Protein AF-X0TT60-F1 (afdb_monomer)

Secondary structure (DSSP, 8-state):
-EEE-SSS-EEE-TTT--EES-HHHHHTT--HHHHHHHHHHHHHHHT-

Nearest PDB structures (foldseek):
  7nqh-assembly1_BL  TM=6.084E-01  e=4.692E+00  Homo sapiens
  8gao-assembly1_G  TM=4.055E-01  e=7.637E+00  Escherichia phage T4

Sequence (48 aa):
RSYVLQPYQMVKDHRTSFQTGNVDAVLDGELNGFIESYLRHRAKNKQK

Solvent-accessible surface area (backbone atoms only — not comparable to full-atom values): 2885 Å² total; per-residue (Å²): 112,49,78,38,78,68,99,55,48,32,34,39,31,78,90,60,71,49,67,46,59,65,42,64,53,44,75,75,60,63,45,63,71,61,53,50,43,45,52,52,50,51,53,57,61,71,75,106

Foldseek 3Di:
DDADVPPFGKDADPQQRDIDRPNVVVVVPPCVSVVVSVVVSVVVVVVD

Organism: NCBI:txid412755

Mean predicted aligned error: 2.88 Å

pLDDT: mean 94.56, std 6.95, range [56.03, 97.94]

InterPro domains:
  IPR045853 Peptide chain release factor class I superfamily [SSF75620] (1-45)

Structure (mmCIF, N/CA/C/O backbone):
data_AF-X0TT60-F1
#
_entry.id   AF-X0TT60-F1
#
loop_
_atom_site.group_PDB
_atom_site.id
_atom_site.type_symbol
_atom_site.label_atom_id
_atom_site.label_alt_id
_atom_site.label_comp_id
_atom_site.label_asym_id
_atom_site.label_entity_id
_atom_site.label_seq_id
_atom_site.pdbx_PDB_ins_code
_atom_site.Cartn_x
_atom_site.Cartn_y
_atom_site.Cartn_z
_atom_site.occupancy
_atom_site.B_iso_or_equiv
_atom_site.auth_seq_id
_atom_site.auth_comp_id
_atom_site.auth_asym_id
_atom_site.auth_atom_id
_atom_site.pdbx_PDB_model_num
ATOM 1 N N . ARG A 1 1 ? -7.175 5.060 -0.397 1.00 93.19 1 ARG A N 1
ATOM 2 C CA . ARG A 1 1 ? -5.982 4.291 -0.814 1.00 93.19 1 ARG A CA 1
ATOM 3 C C . ARG A 1 1 ? -5.401 4.990 -2.022 1.00 93.19 1 ARG A C 1
ATOM 5 O O . ARG A 1 1 ? -6.186 5.422 -2.853 1.00 93.19 1 ARG A O 1
ATOM 12 N N . SER A 1 2 ? -4.086 5.111 -2.078 1.00 95.00 2 SER A N 1
ATOM 13 C CA . SER A 1 2 ? -3.357 5.831 -3.117 1.00 95.00 2 SER A CA 1
ATOM 14 C C . SER A 1 2 ? -2.457 4.849 -3.856 1.00 95.00 2 SER A C 1
ATOM 16 O O . SER A 1 2 ? -1.836 4.000 -3.214 1.00 95.00 2 SER A O 1
ATOM 18 N N . TYR A 1 3 ? -2.421 4.966 -5.180 1.00 95.94 3 TYR A N 1
ATOM 19 C CA . TYR A 1 3 ? -1.607 4.153 -6.078 1.00 95.94 3 TYR A CA 1
ATOM 20 C C . TYR A 1 3 ? -0.639 5.089 -6.797 1.00 95.94 3 TYR A C 1
ATOM 22 O O . TYR A 1 3 ? -1.073 5.992 -7.510 1.00 95.94 3 TYR A O 1
ATOM 30 N N . VAL A 1 4 ? 0.657 4.898 -6.574 1.00 95.38 4 VAL A N 1
ATOM 31 C CA . VAL A 1 4 ? 1.726 5.603 -7.283 1.00 95.38 4 VAL A CA 1
ATOM 32 C C . VAL A 1 4 ? 2.433 4.569 -8.144 1.00 95.38 4 VAL A C 1
ATOM 34 O O . VAL A 1 4 ? 2.916 3.568 -7.623 1.00 95.38 4 VAL A O 1
ATOM 37 N N . LEU A 1 5 ? 2.428 4.778 -9.459 1.00 94.56 5 LEU A N 1
ATOM 38 C CA . LEU A 1 5 ? 3.006 3.836 -10.421 1.00 94.56 5 LEU A CA 1
ATOM 39 C C . LEU A 1 5 ? 4.372 4.287 -10.940 1.00 94.56 5 LEU A C 1
ATOM 41 O O . LEU A 1 5 ? 5.160 3.443 -11.349 1.00 94.56 5 LEU A O 1
ATOM 45 N N . GLN A 1 6 ? 4.650 5.594 -10.931 1.00 92.75 6 GLN A N 1
ATOM 46 C CA . GLN A 1 6 ? 5.901 6.209 -11.380 1.00 92.75 6 GLN A CA 1
ATOM 47 C C . GLN A 1 6 ? 6.165 7.492 -10.572 1.00 92.75 6 GLN A C 1
ATOM 49 O O . GLN A 1 6 ? 5.202 8.161 -10.183 1.00 92.75 6 GLN A O 1
ATOM 54 N N . PRO A 1 7 ? 7.434 7.871 -10.318 1.00 90.62 7 PRO A N 1
ATOM 55 C CA . PRO A 1 7 ? 8.679 7.177 -10.690 1.00 90.62 7 PRO A CA 1
ATOM 56 C C . PRO A 1 7 ? 9.021 5.986 -9.776 1.00 90.62 7 PR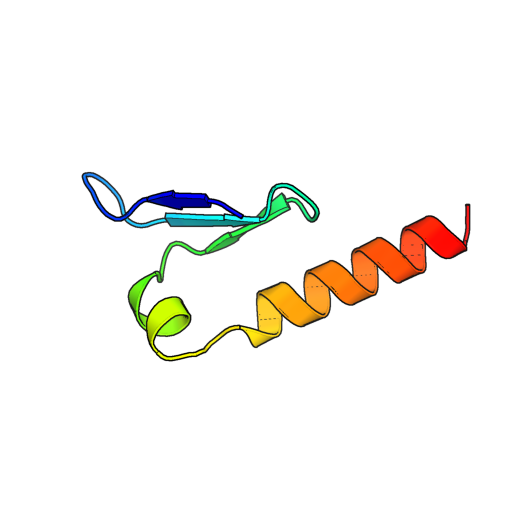O A C 1
ATOM 58 O O . PRO A 1 7 ? 9.938 5.226 -10.060 1.00 90.62 7 PRO A O 1
ATOM 61 N N . TYR A 1 8 ? 8.286 5.820 -8.677 1.00 92.75 8 TYR A N 1
ATOM 62 C CA . TYR A 1 8 ? 8.347 4.654 -7.804 1.00 92.75 8 TYR A CA 1
ATOM 63 C C . TYR A 1 8 ? 6.981 3.974 -7.767 1.00 92.75 8 TYR A C 1
ATOM 65 O O . TYR A 1 8 ? 5.943 4.620 -7.916 1.00 92.75 8 TYR A O 1
ATOM 73 N N . GLN A 1 9 ? 6.993 2.666 -7.544 1.00 95.56 9 GLN A N 1
ATOM 74 C CA . GLN A 1 9 ? 5.793 1.856 -7.405 1.00 95.56 9 GLN A CA 1
ATOM 75 C C . GLN A 1 9 ? 5.435 1.720 -5.920 1.00 95.56 9 GLN A C 1
ATOM 77 O O . GLN A 1 9 ? 6.234 1.249 -5.111 1.00 95.56 9 GLN A O 1
ATOM 82 N N . MET A 1 10 ? 4.243 2.179 -5.538 1.00 97.12 10 MET A N 1
ATOM 83 C CA . MET A 1 10 ? 3.729 2.040 -4.179 1.00 97.12 10 MET A CA 1
ATOM 84 C C . MET A 1 10 ? 2.203 2.076 -4.134 1.00 97.12 10 MET A C 1
ATOM 86 O O . MET A 1 10 ? 1.566 2.957 -4.711 1.00 97.12 10 MET A O 1
ATOM 90 N N . VAL A 1 11 ? 1.614 1.183 -3.343 1.00 97.44 11 VAL A N 1
ATOM 91 C CA . VAL A 1 11 ? 0.211 1.273 -2.931 1.00 97.44 11 VAL A CA 1
ATOM 92 C C . VAL A 1 11 ? 0.146 1.527 -1.433 1.00 97.44 11 VAL A C 1
ATOM 94 O O . VAL A 1 11 ? 0.708 0.764 -0.652 1.00 97.44 11 VAL A O 1
ATOM 97 N N . LYS A 1 12 ? -0.575 2.574 -1.015 1.00 97.56 12 LYS A N 1
ATOM 98 C CA . LYS A 1 12 ? -0.751 2.941 0.399 1.00 97.56 12 LYS A CA 1
ATOM 99 C C . LYS A 1 12 ? -2.218 3.130 0.761 1.00 97.56 12 LYS A C 1
ATOM 101 O O . LYS A 1 12 ? -2.935 3.934 0.162 1.00 97.56 12 LYS A O 1
ATOM 106 N N . ASP A 1 13 ? -2.694 2.429 1.783 1.00 97.62 13 ASP A N 1
ATOM 107 C CA . ASP A 1 13 ? -4.022 2.643 2.357 1.00 97.62 13 ASP A CA 1
ATOM 108 C C . ASP A 1 13 ? -3.944 3.591 3.557 1.00 97.62 13 ASP A C 1
ATOM 110 O O . ASP A 1 13 ? -3.526 3.220 4.647 1.00 97.62 13 ASP A O 1
ATOM 114 N N . HIS A 1 14 ? -4.382 4.836 3.364 1.00 96.38 14 HIS A N 1
ATOM 115 C CA . HIS A 1 14 ? -4.356 5.875 4.401 1.00 96.38 14 HIS A CA 1
ATOM 116 C C . HIS A 1 14 ? -5.259 5.587 5.609 1.00 96.38 14 HIS A C 1
ATOM 118 O O . HIS A 1 14 ? -5.083 6.209 6.649 1.00 96.38 14 HIS A O 1
ATOM 124 N N . ARG A 1 15 ? -6.222 4.662 5.494 1.00 95.69 15 ARG A N 1
ATOM 125 C CA . ARG A 1 15 ? -7.130 4.320 6.603 1.00 95.69 15 ARG A CA 1
ATOM 126 C C . ARG A 1 15 ? -6.467 3.404 7.625 1.00 95.69 15 ARG A C 1
ATOM 128 O O . ARG A 1 15 ? -6.818 3.449 8.793 1.00 95.69 15 ARG A O 1
ATOM 135 N N . THR A 1 16 ? -5.569 2.535 7.165 1.00 97.00 16 THR A N 1
ATOM 136 C CA . THR A 1 16 ? -4.933 1.482 7.973 1.00 97.00 16 THR A CA 1
ATOM 137 C C . THR A 1 16 ? -3.423 1.661 8.082 1.00 97.00 16 THR A C 1
ATOM 139 O O . THR A 1 16 ? -2.773 0.905 8.798 1.00 97.00 16 THR A O 1
ATOM 142 N N . SER A 1 17 ? -2.860 2.627 7.351 1.00 95.94 17 SER A N 1
ATOM 143 C CA . SER A 1 17 ? -1.422 2.827 7.142 1.0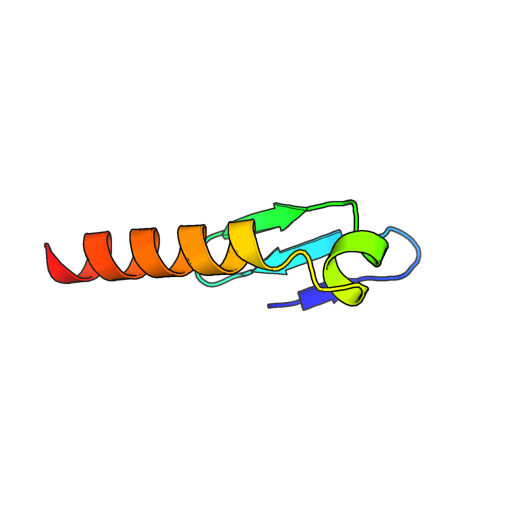0 95.94 17 SER A CA 1
ATOM 144 C C . SER A 1 17 ? -0.700 1.637 6.493 1.00 95.94 17 SER A C 1
ATOM 146 O O . SER A 1 17 ? 0.524 1.655 6.396 1.00 95.94 17 SER A O 1
ATOM 148 N N . PHE A 1 18 ? -1.431 0.625 6.010 1.00 97.31 18 PHE A N 1
ATOM 149 C CA . PHE A 1 18 ? -0.855 -0.513 5.297 1.00 97.31 18 PHE A CA 1
ATOM 150 C C . PHE A 1 18 ? -0.354 -0.077 3.918 1.00 97.31 18 PHE A C 1
ATOM 152 O O . PHE A 1 18 ? -1.049 0.648 3.197 1.00 97.31 18 PHE A O 1
ATOM 159 N N . GLN A 1 19 ? 0.841 -0.524 3.541 1.00 97.00 19 GLN A N 1
ATOM 160 C CA . GLN A 1 19 ? 1.455 -0.196 2.260 1.00 97.00 19 GLN A CA 1
ATOM 161 C C . GLN A 1 19 ? 2.264 -1.367 1.705 1.00 97.00 19 GLN A C 1
ATOM 163 O O . GLN A 1 19 ? 2.786 -2.180 2.463 1.00 97.00 19 GLN A O 1
ATOM 168 N N . THR A 1 20 ? 2.388 -1.419 0.383 1.00 96.88 20 THR A N 1
ATOM 169 C CA . THR A 1 20 ? 3.231 -2.381 -0.334 1.00 96.88 20 THR A CA 1
ATOM 170 C C . THR A 1 20 ? 3.890 -1.711 -1.537 1.00 96.88 20 THR A C 1
ATOM 172 O O . THR A 1 20 ? 3.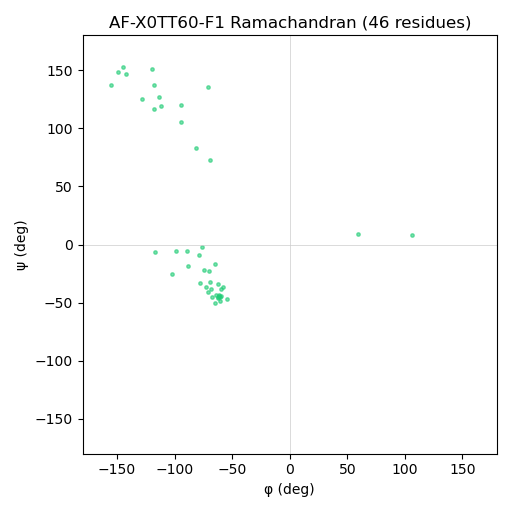313 -0.802 -2.138 1.00 96.88 20 THR A O 1
ATOM 175 N N . GLY A 1 21 ? 5.110 -2.143 -1.859 1.00 96.44 21 GLY A N 1
ATOM 176 C CA . GLY A 1 21 ? 5.835 -1.727 -3.064 1.00 96.44 21 GLY A CA 1
ATOM 177 C C . GLY A 1 21 ? 5.534 -2.595 -4.287 1.00 96.44 21 GLY A C 1
ATOM 178 O O . GLY A 1 21 ? 5.752 -2.154 -5.408 1.00 96.44 21 GLY A O 1
ATOM 179 N N . ASN A 1 22 ? 4.999 -3.806 -4.093 1.00 95.69 22 ASN A N 1
ATOM 180 C CA . ASN A 1 22 ? 4.630 -4.690 -5.196 1.00 95.69 22 ASN A CA 1
ATOM 181 C C . ASN A 1 22 ? 3.259 -4.273 -5.746 1.00 95.69 22 ASN A C 1
ATOM 183 O O . ASN A 1 22 ? 2.228 -4.777 -5.303 1.00 95.69 22 ASN A O 1
ATOM 187 N N . VAL A 1 23 ? 3.245 -3.274 -6.630 1.00 95.62 23 VAL A N 1
ATOM 188 C CA . VAL A 1 23 ? 1.996 -2.729 -7.174 1.00 95.62 23 VAL A CA 1
ATOM 189 C C . VAL A 1 23 ? 1.353 -3.691 -8.166 1.00 95.62 23 VAL A C 1
ATOM 191 O O . VAL A 1 23 ? 0.132 -3.817 -8.153 1.00 95.62 23 VAL A O 1
ATOM 194 N N . ASP A 1 24 ? 2.152 -4.395 -8.963 1.00 96.88 24 ASP A N 1
ATOM 195 C CA . ASP A 1 24 ? 1.646 -5.298 -9.999 1.00 96.88 24 ASP A CA 1
ATOM 196 C C . ASP A 1 24 ? 0.817 -6.429 -9.381 1.00 96.88 24 ASP A C 1
ATOM 198 O O . ASP A 1 24 ? -0.338 -6.604 -9.753 1.00 96.88 24 ASP A O 1
ATOM 202 N N . ALA A 1 25 ? 1.304 -7.069 -8.310 1.00 97.31 25 ALA A N 1
ATOM 203 C CA . ALA A 1 25 ? 0.528 -8.077 -7.580 1.00 97.31 25 ALA A CA 1
ATOM 204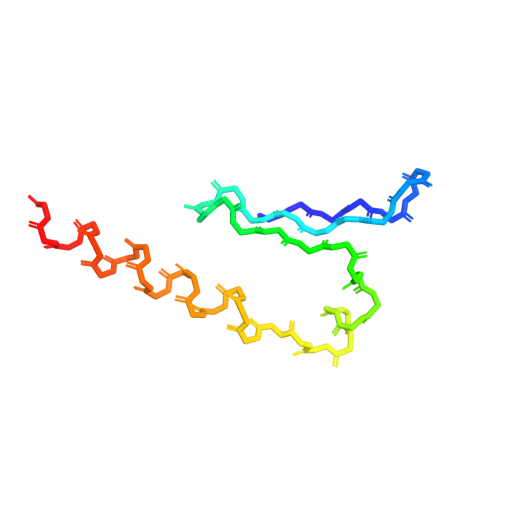 C C . ALA A 1 25 ? -0.807 -7.529 -7.039 1.00 97.31 25 ALA A C 1
ATOM 206 O O . ALA A 1 25 ? -1.826 -8.218 -7.035 1.00 97.31 25 ALA A O 1
ATOM 207 N N . VAL A 1 26 ? -0.832 -6.268 -6.595 1.00 96.81 26 VAL A N 1
ATOM 208 C CA . VAL A 1 26 ? -2.066 -5.625 -6.117 1.00 96.81 26 VAL A CA 1
ATOM 209 C C . VAL A 1 26 ? -3.048 -5.395 -7.265 1.00 96.81 26 VAL A C 1
ATOM 211 O O . VAL A 1 26 ? -4.255 -5.536 -7.057 1.00 96.81 26 VAL A O 1
ATOM 214 N N . LEU A 1 27 ? -2.555 -5.032 -8.451 1.00 96.12 27 LEU A N 1
ATOM 215 C CA . LEU A 1 27 ? -3.372 -4.893 -9.658 1.00 96.12 27 LEU A CA 1
ATOM 216 C C . LEU A 1 27 ? -3.875 -6.257 -10.156 1.00 96.12 27 LEU A C 1
ATOM 218 O O . LEU A 1 27 ? -5.019 -6.338 -10.599 1.00 96.12 27 LEU A O 1
ATOM 222 N N . ASP A 1 28 ? -3.089 -7.317 -9.963 1.00 97.69 28 ASP A N 1
ATOM 223 C CA . ASP A 1 28 ? -3.455 -8.713 -10.245 1.00 97.69 28 ASP A CA 1
ATOM 224 C C . ASP A 1 28 ? -4.404 -9.327 -9.196 1.00 97.69 28 ASP A C 1
ATOM 226 O O . ASP A 1 28 ? -4.865 -10.459 -9.343 1.00 97.69 28 ASP A O 1
ATOM 230 N N . GLY A 1 29 ? -4.753 -8.577 -8.146 1.00 97.06 29 GLY A N 1
ATOM 231 C CA . GLY A 1 29 ? -5.787 -8.961 -7.185 1.00 97.06 29 GLY A CA 1
ATOM 232 C C . GLY A 1 29 ? -5.283 -9.422 -5.818 1.00 97.06 29 GLY A C 1
ATOM 233 O O . GLY A 1 29 ? -6.102 -9.834 -4.992 1.00 97.06 29 GLY A O 1
ATOM 234 N N . GLU A 1 30 ? -3.989 -9.293 -5.508 1.00 97.19 30 GLU A N 1
ATOM 235 C CA . GLU A 1 30 ? -3.457 -9.515 -4.156 1.00 97.19 30 GLU A CA 1
ATOM 236 C C . GLU A 1 30 ? -3.903 -8.415 -3.173 1.00 97.19 30 GLU A C 1
ATOM 238 O O . GLU A 1 30 ? -3.153 -7.540 -2.735 1.00 97.19 30 GLU A O 1
ATOM 243 N N . LEU A 1 31 ? -5.181 -8.460 -2.795 1.00 97.12 31 LEU A N 1
ATOM 244 C CA . LEU A 1 31 ? -5.820 -7.493 -1.903 1.00 97.12 31 LEU A C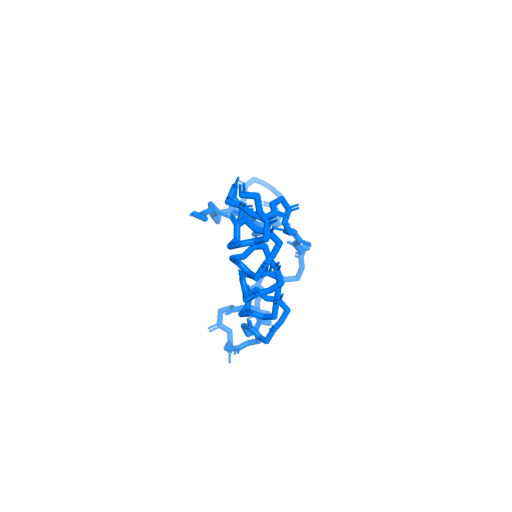A 1
ATOM 245 C C . LEU A 1 31 ? -5.922 -7.983 -0.454 1.00 97.12 31 LEU A C 1
ATOM 247 O O . LEU A 1 31 ? -6.330 -7.213 0.417 1.00 97.12 31 LEU A O 1
ATOM 251 N N . ASN A 1 32 ? -5.540 -9.232 -0.172 1.00 97.56 32 ASN A N 1
ATOM 252 C CA . ASN A 1 32 ? -5.732 -9.873 1.133 1.00 97.56 32 ASN A CA 1
ATOM 253 C C . ASN A 1 32 ? -5.137 -9.055 2.289 1.00 97.56 32 ASN A C 1
ATOM 255 O O . ASN A 1 32 ? -5.843 -8.771 3.257 1.00 97.56 32 ASN A O 1
ATOM 259 N N . GLY A 1 33 ? -3.897 -8.568 2.161 1.00 96.62 33 GLY A N 1
ATOM 260 C CA . GLY A 1 33 ? -3.265 -7.737 3.198 1.00 96.62 33 GLY A CA 1
ATOM 261 C C . GLY A 1 33 ? -4.003 -6.414 3.458 1.00 96.62 33 GLY A C 1
ATOM 262 O O . GLY A 1 33 ? -4.129 -5.952 4.597 1.00 96.62 33 GLY A O 1
ATOM 263 N N . PHE A 1 34 ? -4.590 -5.819 2.418 1.00 97.75 34 PHE A N 1
ATOM 264 C CA . PHE A 1 34 ? -5.417 -4.624 2.564 1.00 97.75 34 PHE A CA 1
ATOM 265 C C . PHE A 1 34 ? -6.756 -4.909 3.249 1.00 97.75 34 PHE A C 1
ATOM 267 O O . PHE A 1 34 ? -7.209 -4.113 4.073 1.00 97.75 34 PHE A O 1
ATOM 274 N N . ILE A 1 35 ? -7.401 -6.023 2.902 1.00 97.81 35 ILE A N 1
ATOM 275 C CA . ILE A 1 35 ? -8.670 -6.439 3.504 1.00 97.81 35 ILE A CA 1
ATOM 276 C C . ILE A 1 35 ? -8.456 -6.744 4.988 1.00 97.81 35 ILE A C 1
ATOM 278 O O . ILE A 1 35 ? -9.157 -6.191 5.837 1.00 97.81 35 ILE A O 1
ATO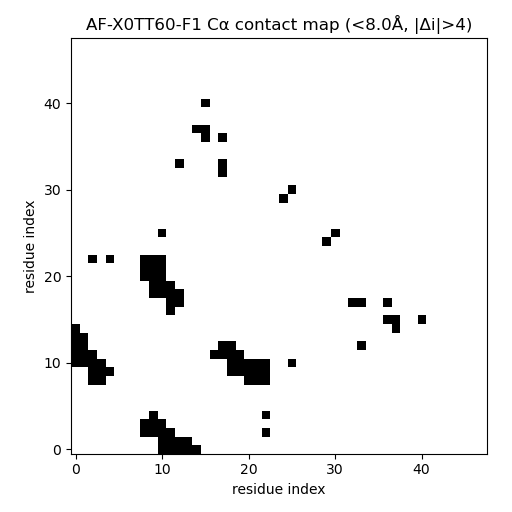M 282 N N . GLU A 1 36 ? -7.450 -7.553 5.315 1.00 97.94 36 GLU A N 1
ATOM 283 C CA . GLU A 1 36 ? -7.140 -7.929 6.692 1.00 97.94 36 GLU A CA 1
ATOM 284 C C . GLU A 1 36 ? -6.806 -6.702 7.549 1.00 97.94 36 GLU A C 1
ATOM 286 O O . GLU A 1 36 ? -7.380 -6.519 8.628 1.00 97.94 36 GLU A O 1
ATOM 291 N N . SER A 1 37 ? -5.927 -5.818 7.060 1.00 97.50 37 SER A N 1
ATOM 292 C CA . SER A 1 37 ? -5.564 -4.595 7.785 1.00 97.50 37 SER A CA 1
ATOM 293 C C . SER A 1 37 ? -6.780 -3.701 8.052 1.00 97.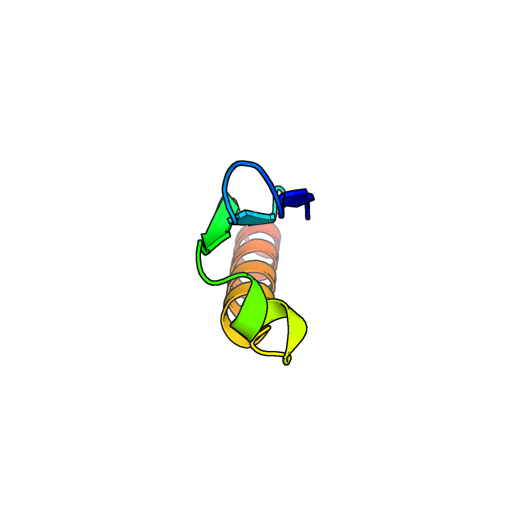50 37 SER A C 1
ATOM 295 O O . SER A 1 37 ? -6.904 -3.147 9.148 1.00 97.50 37 SER A O 1
ATOM 297 N N . TYR A 1 38 ? -7.720 -3.607 7.106 1.00 97.62 38 TYR A N 1
ATOM 298 C CA . TYR A 1 38 ? -8.960 -2.850 7.283 1.00 97.62 38 TYR A CA 1
ATOM 299 C C . TYR A 1 38 ? -9.889 -3.479 8.321 1.00 97.62 38 TYR A C 1
ATOM 301 O O . TYR A 1 38 ? -10.394 -2.771 9.197 1.00 97.62 38 TYR A O 1
ATOM 309 N N . LEU A 1 39 ? -10.084 -4.798 8.270 1.00 97.56 39 LEU A N 1
ATOM 310 C CA . LEU A 1 39 ? -10.907 -5.514 9.246 1.00 97.56 39 LEU A CA 1
ATOM 311 C C . LEU A 1 39 ? -10.335 -5.380 10.661 1.00 97.56 39 LEU A C 1
ATOM 313 O O . LEU A 1 39 ? -11.078 -5.059 11.590 1.00 97.56 39 LEU A O 1
ATOM 317 N N . ARG A 1 40 ? -9.014 -5.525 10.826 1.00 96.56 40 ARG A N 1
ATOM 318 C CA . ARG A 1 40 ? -8.330 -5.316 12.113 1.00 96.56 40 ARG A CA 1
ATOM 319 C C . ARG A 1 40 ? -8.480 -3.881 12.613 1.00 96.56 40 ARG A C 1
ATOM 321 O O . ARG A 1 40 ? -8.790 -3.680 13.785 1.00 96.56 40 ARG A O 1
ATOM 328 N N . HIS A 1 41 ? -8.292 -2.887 11.746 1.00 96.31 41 HIS A N 1
ATOM 329 C CA . HIS A 1 41 ? -8.468 -1.478 12.102 1.00 96.31 41 HIS A CA 1
ATOM 330 C C . HIS A 1 41 ? -9.906 -1.182 12.556 1.00 96.31 41 HIS A C 1
ATOM 332 O O . HIS A 1 41 ? -10.119 -0.566 13.599 1.00 96.31 41 HIS A O 1
ATOM 338 N N . ARG A 1 42 ? -10.908 -1.691 11.829 1.00 96.25 42 ARG A N 1
ATOM 339 C CA . ARG A 1 42 ? -12.323 -1.540 12.190 1.00 96.25 42 ARG A CA 1
ATOM 340 C C . ARG A 1 42 ? -12.661 -2.234 13.510 1.00 96.25 42 ARG A C 1
ATOM 342 O O . ARG A 1 42 ? -13.373 -1.654 14.323 1.00 96.25 42 ARG A O 1
ATOM 349 N N . ALA A 1 43 ? -12.157 -3.448 13.731 1.00 95.88 43 ALA A N 1
ATOM 350 C CA . ALA A 1 43 ? -12.370 -4.183 14.975 1.00 95.88 43 ALA A CA 1
ATOM 351 C C . ALA A 1 43 ? -11.782 -3.438 16.184 1.00 95.88 43 ALA A C 1
ATOM 353 O O . ALA A 1 43 ? -12.464 -3.303 17.195 1.00 95.88 43 ALA A O 1
ATOM 354 N N . LYS A 1 44 ? -10.568 -2.882 16.052 1.00 93.25 44 LYS A N 1
ATOM 355 C CA . LYS A 1 44 ? -9.947 -2.037 17.087 1.00 93.25 44 LYS A CA 1
ATOM 35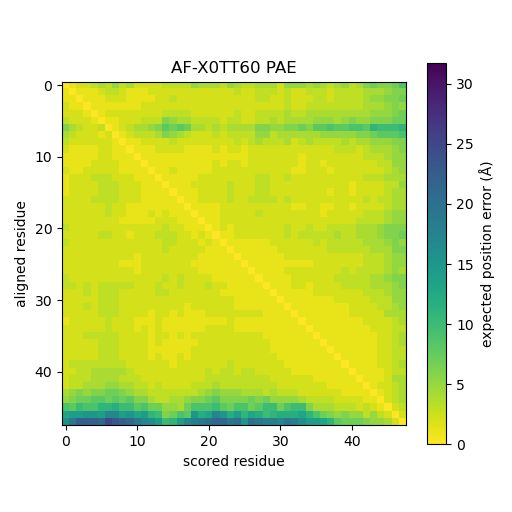6 C C . LYS A 1 44 ? -10.785 -0.795 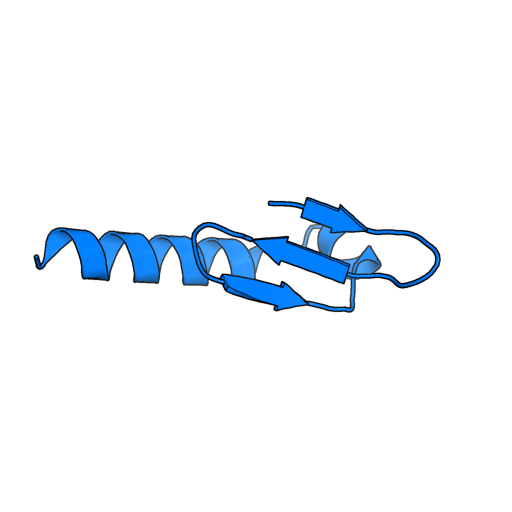17.397 1.00 93.25 44 LYS A C 1
ATOM 358 O O . LYS A 1 44 ? -10.998 -0.488 18.562 1.00 93.25 44 LYS A O 1
ATOM 363 N N . ASN A 1 45 ? -11.302 -0.115 16.374 1.00 90.94 45 ASN A N 1
ATOM 364 C CA . ASN A 1 45 ? -12.123 1.083 16.571 1.00 90.94 45 ASN A CA 1
ATOM 365 C C . ASN A 1 45 ? -13.503 0.787 17.175 1.00 90.94 45 ASN A C 1
ATOM 367 O O . ASN A 1 45 ? -14.088 1.683 17.759 1.00 90.94 45 ASN A O 1
ATOM 371 N N . LYS A 1 46 ? -14.021 -0.443 17.049 1.00 85.44 46 LYS A N 1
ATOM 372 C CA . LYS A 1 46 ? -15.283 -0.867 17.683 1.00 85.44 46 LYS A CA 1
ATOM 373 C C . LYS A 1 46 ? -15.141 -1.107 19.195 1.00 85.44 46 LYS A C 1
ATOM 375 O O . LYS A 1 46 ? -16.142 -1.138 19.896 1.00 85.44 46 LYS A O 1
ATOM 380 N N . GLN A 1 47 ? -13.920 -1.356 19.672 1.00 72.06 47 GLN A N 1
ATOM 381 C CA . GLN A 1 47 ? -13.622 -1.585 21.091 1.00 72.06 47 GLN A CA 1
ATOM 382 C C . GLN A 1 47 ? -13.312 -0.289 21.858 1.00 72.06 47 GLN A C 1
ATOM 384 O O . GLN A 1 47 ? -13.117 -0.340 23.070 1.00 72.06 47 GLN A O 1
ATOM 389 N N . LYS A 1 48 ? -13.240 0.845 21.154 1.00 56.03 48 LYS A N 1
ATOM 390 C CA . LYS A 1 48 ? -13.248 2.187 21.737 1.00 56.03 48 LYS A CA 1
ATOM 391 C C . LYS A 1 48 ? -14.679 2.688 21.842 1.00 56.03 48 LYS A C 1
ATOM 393 O O . LYS A 1 48 ? -14.940 3.407 22.825 1.00 56.03 48 LYS A O 1
#

Radius of gyration: 11.94 Å; Cα contacts (8 Å, |Δi|>4): 49; chains: 1; bounding box: 24×17×33 Å